Protein AF-A0A2N7Q8G4-F1 (afdb_monomer_lite)

Secondary structure (DSSP, 8-state):
-HHHHHHHHHHHHHHHHHHHHHHHHHHHHSPSSPPHHHHHHHHSSHHHHHHHHHHHHHHHHHHHHHHHHHHHHHHHTT---SS--HHHHHHHHHHTT-S--HHHHHHHHHHHHHHH--S---HHHHHHHHHHHHHHHHHHHHHHHHHHH--

Structure (mmCIF, N/CA/C/O backbone):
data_AF-A0A2N7Q8G4-F1
#
_entry.id   AF-A0A2N7Q8G4-F1
#
loop_
_atom_site.group_PDB
_atom_site.id
_atom_site.type_symbol
_atom_site.label_atom_id
_atom_site.label_alt_id
_atom_site.label_comp_id
_atom_site.label_asym_id
_atom_site.label_entity_id
_atom_site.label_seq_id
_atom_site.pdbx_PDB_ins_code
_atom_site.Cartn_x
_atom_site.Cartn_y
_atom_site.Cartn_z
_atom_site.occupancy
_atom_site.B_iso_or_equiv
_atom_site.auth_seq_id
_atom_site.auth_comp_id
_atom_site.auth_asym_id
_atom_site.auth_atom_id
_atom_site.pdbx_PDB_model_num
ATOM 1 N N . MET A 1 1 ? -4.034 7.785 22.937 1.00 84.94 1 MET A N 1
ATOM 2 C CA . MET A 1 1 ? -4.667 7.130 21.769 1.00 84.94 1 MET A CA 1
ATOM 3 C C . MET A 1 1 ? -4.884 8.082 20.598 1.00 84.94 1 MET A C 1
ATOM 5 O O . MET A 1 1 ? -4.307 7.817 19.556 1.00 84.94 1 MET A O 1
ATOM 9 N N . LYS A 1 2 ? -5.582 9.217 20.760 1.00 90.12 2 LYS A N 1
ATOM 10 C CA . LYS A 1 2 ? -5.785 10.199 19.670 1.00 90.12 2 LYS A CA 1
ATOM 11 C C . LYS A 1 2 ? -4.492 10.743 19.043 1.00 90.12 2 LYS A C 1
ATOM 13 O O . LYS A 1 2 ? -4.378 10.804 17.829 1.00 90.12 2 LYS A O 1
ATOM 18 N N . GLU A 1 3 ? -3.480 11.068 19.849 1.00 92.06 3 GLU A N 1
ATOM 19 C CA . GLU A 1 3 ? -2.192 11.534 19.301 1.00 92.06 3 GLU A CA 1
ATOM 20 C C . GLU A 1 3 ? -1.473 10.440 18.493 1.00 92.06 3 GLU A C 1
ATOM 22 O O . GLU A 1 3 ? -0.982 10.675 17.393 1.00 92.06 3 GLU A O 1
ATOM 27 N N . LYS A 1 4 ? -1.509 9.200 18.995 1.00 92.00 4 LYS A N 1
ATOM 28 C CA . LYS A 1 4 ? -0.964 8.021 18.307 1.00 92.00 4 LYS A CA 1
ATOM 29 C C . LYS A 1 4 ? -1.700 7.746 16.987 1.00 92.00 4 LYS A C 1
ATOM 31 O O . LYS A 1 4 ? -1.063 7.389 16.002 1.00 92.00 4 LYS A O 1
ATOM 36 N N . TYR A 1 5 ? -3.019 7.955 16.960 1.00 94.75 5 TYR A N 1
ATOM 37 C CA . TYR A 1 5 ? -3.830 7.884 15.742 1.00 94.75 5 TYR A CA 1
ATOM 38 C C . TYR A 1 5 ? -3.359 8.904 14.705 1.00 94.75 5 TYR A C 1
ATOM 40 O O . TYR A 1 5 ? -3.007 8.524 13.593 1.00 94.75 5 TYR A O 1
ATOM 48 N N . LYS A 1 6 ? -3.249 10.182 15.092 1.00 94.75 6 LYS A N 1
ATOM 49 C CA . LYS A 1 6 ? -2.758 11.253 14.210 1.00 94.75 6 LYS A CA 1
ATOM 50 C C . LYS A 1 6 ? -1.357 10.973 13.676 1.00 94.75 6 LYS A C 1
ATOM 52 O O . LYS A 1 6 ? -1.094 11.215 12.499 1.00 94.75 6 LYS A O 1
ATOM 57 N N . GLN A 1 7 ? -0.467 10.448 14.517 1.00 94.69 7 GLN A N 1
ATOM 58 C CA . GLN A 1 7 ? 0.885 10.076 14.110 1.00 94.69 7 GLN A CA 1
ATOM 59 C C . GLN A 1 7 ? 0.872 8.991 13.025 1.00 94.69 7 GLN A C 1
ATOM 61 O O . GLN A 1 7 ? 1.508 9.171 11.987 1.00 94.69 7 GLN A O 1
ATOM 66 N N . PHE A 1 8 ? 0.132 7.898 13.229 1.00 94.75 8 PHE A N 1
ATOM 67 C CA . PHE A 1 8 ? 0.052 6.829 12.231 1.00 94.75 8 PHE A CA 1
ATOM 68 C C . PHE A 1 8 ? -0.714 7.236 10.981 1.00 94.75 8 PHE A C 1
ATOM 70 O O . PHE A 1 8 ? -0.309 6.860 9.886 1.00 94.75 8 PHE A O 1
ATOM 77 N N . LEU A 1 9 ? -1.762 8.049 11.114 1.00 96.62 9 LEU A N 1
ATOM 78 C CA . LEU A 1 9 ? -2.451 8.621 9.966 1.00 96.62 9 LEU A CA 1
ATOM 79 C C . LEU A 1 9 ? -1.467 9.441 9.128 1.00 96.62 9 LEU A C 1
ATOM 81 O O . LEU A 1 9 ? -1.346 9.215 7.930 1.00 96.62 9 LEU A O 1
ATOM 85 N N . LYS A 1 10 ? -0.680 10.325 9.750 1.00 96.62 10 LYS A N 1
ATOM 86 C CA . LYS A 1 10 ? 0.351 11.104 9.051 1.00 96.62 10 LYS A CA 1
ATOM 87 C C . LYS A 1 10 ? 1.384 10.214 8.349 1.00 96.62 10 LYS A C 1
A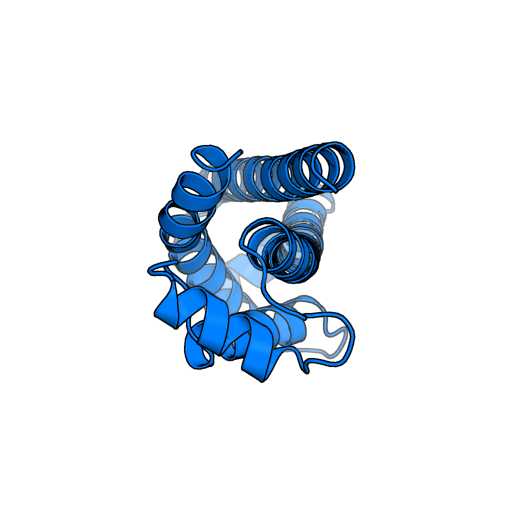TOM 89 O O . LYS A 1 10 ? 1.810 10.540 7.243 1.00 96.62 10 LYS A O 1
ATOM 94 N N . GLU A 1 11 ? 1.788 9.108 8.968 1.00 96.06 11 GLU A N 1
ATOM 95 C CA . GLU A 1 11 ? 2.703 8.128 8.370 1.00 96.06 11 GLU A CA 1
ATOM 96 C C . GLU A 1 11 ? 2.086 7.440 7.140 1.00 96.06 11 GLU A C 1
ATOM 98 O O . GLU A 1 11 ? 2.694 7.446 6.068 1.00 96.06 11 GLU A O 1
ATOM 103 N N . VAL A 1 12 ? 0.855 6.932 7.262 1.00 97.19 12 VAL A N 1
ATOM 104 C CA . VAL A 1 12 ? 0.081 6.321 6.167 1.00 97.19 12 VAL A CA 1
ATOM 105 C C . VAL A 1 12 ? -0.068 7.295 5.001 1.00 97.19 12 VAL A C 1
ATOM 107 O O . VAL A 1 12 ? 0.265 6.952 3.867 1.00 97.19 12 VAL A O 1
ATOM 110 N N . LEU A 1 13 ? -0.485 8.533 5.279 1.00 97.12 13 LEU A N 1
ATOM 111 C CA . LEU A 1 13 ? -0.659 9.568 4.259 1.00 97.12 13 LEU A CA 1
ATOM 112 C C . LEU A 1 13 ? 0.646 9.897 3.543 1.00 97.12 13 LEU A C 1
ATOM 114 O O . LEU A 1 13 ? 0.656 10.030 2.323 1.00 97.12 13 LEU A O 1
ATOM 118 N N . ARG A 1 14 ? 1.758 9.976 4.278 1.00 97.50 14 ARG A N 1
ATOM 119 C CA . ARG A 1 14 ? 3.073 10.207 3.677 1.00 97.50 14 ARG A CA 1
ATOM 120 C C . ARG A 1 14 ? 3.470 9.066 2.741 1.00 97.50 14 ARG A C 1
ATOM 122 O O . ARG A 1 14 ? 4.017 9.325 1.673 1.00 97.50 14 ARG A O 1
ATOM 129 N N . HIS A 1 15 ? 3.256 7.812 3.138 1.00 97.56 15 HIS A N 1
ATOM 130 C CA . HIS A 1 15 ? 3.584 6.668 2.285 1.00 97.56 15 HIS A CA 1
ATOM 131 C C . HIS A 1 15 ? 2.721 6.627 1.031 1.00 97.56 15 HIS A C 1
ATOM 133 O O . HIS A 1 15 ? 3.269 6.442 -0.053 1.00 97.56 15 HIS A O 1
ATOM 139 N N . TYR A 1 16 ? 1.423 6.881 1.181 1.00 97.62 16 TYR A N 1
ATOM 140 C CA . TYR A 1 16 ? 0.485 6.985 0.074 1.00 97.62 16 TYR A CA 1
ATOM 141 C C . TYR A 1 16 ? 0.874 8.098 -0.911 1.00 97.62 16 TYR A C 1
ATOM 143 O O . TYR A 1 16 ? 1.019 7.849 -2.102 1.00 97.62 16 TYR A O 1
ATOM 151 N N . GLU A 1 17 ? 1.146 9.309 -0.415 1.00 97.12 17 GLU A N 1
ATOM 152 C CA . GLU A 1 17 ? 1.512 10.452 -1.258 1.00 97.12 17 GLU A CA 1
ATOM 153 C C . GLU A 1 17 ? 2.810 10.204 -2.040 1.00 97.12 17 GLU A C 1
ATOM 155 O O . GLU A 1 17 ? 2.904 10.540 -3.222 1.00 97.12 17 GLU A O 1
ATOM 160 N N . ILE A 1 18 ? 3.827 9.621 -1.393 1.00 97.81 18 ILE A N 1
ATOM 161 C CA . ILE A 1 18 ? 5.083 9.285 -2.075 1.00 97.81 18 ILE A CA 1
ATOM 162 C C . ILE A 1 18 ? 4.835 8.200 -3.123 1.00 97.81 18 ILE A C 1
ATOM 164 O O . ILE A 1 18 ? 5.317 8.350 -4.238 1.00 97.81 18 ILE A O 1
ATOM 168 N N . LEU A 1 19 ? 4.064 7.159 -2.795 1.00 97.00 19 LEU A N 1
ATOM 169 C CA . LEU A 1 19 ? 3.722 6.084 -3.726 1.00 97.00 19 LEU A CA 1
ATOM 170 C C . LEU A 1 19 ? 3.034 6.632 -4.986 1.00 97.00 19 LEU A C 1
ATOM 172 O O . LEU A 1 19 ? 3.470 6.341 -6.098 1.00 97.00 19 LEU A O 1
ATOM 176 N N . GLU A 1 20 ? 2.033 7.501 -4.827 1.00 96.94 20 GLU A N 1
ATOM 177 C CA . GLU A 1 20 ? 1.369 8.157 -5.957 1.00 96.94 20 GLU A CA 1
ATOM 178 C C . GLU A 1 20 ? 2.324 9.032 -6.779 1.00 96.94 20 GLU A C 1
ATOM 180 O O . GLU A 1 20 ? 2.268 9.030 -8.008 1.00 96.94 20 GLU A O 1
ATOM 185 N N . LYS A 1 21 ? 3.205 9.804 -6.126 1.00 97.50 21 LYS A N 1
ATOM 186 C CA . LYS A 1 21 ? 4.210 10.615 -6.835 1.00 97.50 21 LYS A CA 1
ATOM 187 C C . LYS A 1 21 ? 5.160 9.732 -7.636 1.00 97.50 21 LYS A C 1
ATOM 189 O O . LYS A 1 21 ? 5.435 10.054 -8.784 1.00 97.50 21 LYS A O 1
ATOM 194 N N . THR A 1 22 ? 5.619 8.623 -7.065 1.00 97.50 22 THR A N 1
ATOM 195 C CA . THR A 1 22 ? 6.516 7.689 -7.748 1.00 97.50 22 THR A CA 1
ATOM 196 C C . THR A 1 22 ? 5.839 7.040 -8.954 1.00 97.50 22 THR A C 1
ATOM 198 O O . THR A 1 22 ? 6.458 6.974 -10.012 1.00 97.50 22 THR A O 1
ATOM 201 N N . PHE A 1 23 ? 4.562 6.653 -8.852 1.00 97.19 23 PHE A N 1
ATOM 202 C CA . PHE A 1 23 ? 3.806 6.181 -10.016 1.00 97.19 23 PHE A CA 1
ATOM 203 C C . PHE A 1 23 ? 3.661 7.257 -11.096 1.00 97.19 23 PHE A C 1
ATOM 205 O O . PHE A 1 23 ? 3.891 6.957 -12.262 1.00 97.19 23 PHE A O 1
ATOM 212 N N . ARG A 1 24 ? 3.376 8.513 -10.726 1.00 96.56 24 ARG A N 1
ATOM 213 C CA . ARG A 1 24 ? 3.316 9.629 -11.688 1.00 96.56 24 ARG A CA 1
ATOM 214 C C . ARG A 1 24 ? 4.650 9.886 -12.388 1.00 96.56 24 ARG A C 1
ATOM 216 O O . ARG A 1 24 ? 4.652 10.224 -13.565 1.00 96.56 24 ARG A O 1
ATOM 223 N N . GLU A 1 25 ? 5.780 9.754 -11.692 1.00 96.81 25 GLU A N 1
ATOM 224 C CA . GLU A 1 25 ? 7.097 9.839 -12.339 1.00 96.81 25 GLU A CA 1
ATOM 225 C C . GLU A 1 25 ? 7.324 8.663 -13.295 1.00 96.81 25 GLU A C 1
ATOM 227 O O . GLU A 1 25 ? 7.792 8.870 -14.412 1.00 96.81 25 GLU A O 1
ATOM 232 N N . LEU A 1 26 ? 6.928 7.448 -12.907 1.00 95.88 26 LEU A N 1
ATOM 233 C CA . LEU A 1 26 ? 7.045 6.266 -13.760 1.00 95.88 26 LEU A CA 1
ATOM 234 C C . LEU A 1 26 ? 6.185 6.380 -15.032 1.00 95.88 26 LEU A C 1
ATOM 236 O O . LEU A 1 26 ? 6.641 6.020 -16.113 1.00 95.88 26 LEU A O 1
ATOM 240 N N . GLU A 1 27 ? 4.985 6.957 -14.929 1.00 96.00 27 GLU A N 1
ATOM 241 C CA . GLU A 1 27 ? 4.081 7.220 -16.061 1.00 96.00 27 GLU A CA 1
ATOM 242 C C . GLU A 1 27 ? 4.645 8.204 -17.093 1.00 96.00 27 GLU A C 1
ATOM 244 O O . GLU A 1 27 ? 4.286 8.137 -18.268 1.00 96.00 27 GLU A O 1
ATOM 249 N N . LYS A 1 28 ? 5.543 9.112 -16.689 1.00 96.25 28 LYS A N 1
ATOM 250 C CA . LYS A 1 28 ? 6.243 9.997 -17.637 1.00 96.25 28 LYS A CA 1
ATOM 251 C C . LYS A 1 28 ? 7.261 9.240 -18.486 1.00 96.25 28 LYS A C 1
ATOM 253 O O . LYS A 1 28 ? 7.630 9.718 -19.555 1.00 96.25 28 LYS A O 1
ATOM 258 N N . LEU A 1 29 ? 7.743 8.103 -17.987 1.00 94.94 29 LEU A N 1
ATOM 259 C CA . LEU A 1 29 ? 8.771 7.288 -18.628 1.00 94.94 29 LEU A CA 1
ATOM 260 C C . LEU A 1 29 ? 8.157 6.150 -19.446 1.00 94.94 29 LEU A C 1
ATOM 262 O O . LEU A 1 29 ? 8.678 5.816 -20.508 1.00 94.94 29 LEU A O 1
ATOM 266 N N . LYS A 1 30 ? 7.064 5.554 -18.954 1.00 95.31 30 LYS A N 1
ATOM 267 C CA . LYS A 1 30 ? 6.420 4.366 -19.522 1.00 95.31 30 LYS A CA 1
ATOM 268 C C . LYS A 1 30 ? 4.900 4.462 -19.464 1.00 95.31 30 LYS A C 1
ATOM 270 O O . LYS A 1 30 ? 4.325 4.819 -18.438 1.00 95.31 30 LYS A O 1
ATOM 275 N N . SER A 1 31 ? 4.235 4.078 -20.551 1.00 94.88 31 SER A N 1
ATOM 276 C CA . SER A 1 31 ? 2.781 3.910 -20.566 1.00 94.88 31 SER A CA 1
ATOM 277 C C . SER A 1 31 ? 2.374 2.651 -19.805 1.00 94.88 31 SER A C 1
ATOM 279 O O . SER A 1 31 ? 3.011 1.612 -19.946 1.00 94.88 31 SER A O 1
ATOM 281 N N . PHE A 1 32 ? 1.280 2.727 -19.053 1.00 94.44 32 PHE A N 1
ATOM 282 C CA . PHE A 1 32 ? 0.665 1.558 -18.425 1.00 94.44 32 PHE A CA 1
ATOM 283 C C . PHE A 1 32 ? -0.397 0.933 -19.352 1.00 94.44 32 PHE A C 1
ATOM 285 O O . PHE A 1 32 ? -1.064 1.684 -20.069 1.00 94.44 32 PHE A O 1
ATOM 292 N N . PRO A 1 33 ? -0.628 -0.394 -19.293 1.00 96.62 33 PRO A N 1
ATOM 293 C CA . PRO A 1 33 ? 0.045 -1.363 -18.423 1.00 96.62 33 PRO A CA 1
ATOM 294 C C . PRO A 1 33 ? 1.498 -1.622 -18.846 1.00 96.62 33 PRO A C 1
ATOM 296 O O . PRO A 1 33 ? 1.804 -1.650 -20.034 1.00 96.62 33 PRO A O 1
ATOM 299 N N . LEU A 1 34 ? 2.380 -1.806 -17.862 1.00 96.31 34 LEU A N 1
ATOM 300 C CA . LEU A 1 34 ? 3.769 -2.203 -18.085 1.00 96.31 34 LEU A CA 1
ATOM 301 C C . LEU A 1 34 ? 3.823 -3.637 -18.615 1.00 96.31 34 LEU A C 1
ATOM 303 O O . LEU A 1 34 ? 3.055 -4.490 -18.165 1.00 96.31 34 LEU A O 1
ATOM 307 N N . SER A 1 35 ? 4.759 -3.886 -19.523 1.00 96.44 35 SER A N 1
ATOM 308 C CA . SER A 1 35 ? 5.120 -5.214 -20.023 1.00 96.44 35 SER A CA 1
ATOM 309 C C . SER A 1 35 ? 6.421 -5.723 -19.395 1.00 96.44 35 SER A C 1
ATOM 311 O O . SER A 1 35 ? 7.184 -4.953 -18.808 1.00 96.44 35 SER A O 1
ATOM 313 N N . GLU A 1 36 ? 6.728 -7.007 -19.586 1.00 94.81 36 GLU A N 1
ATOM 314 C CA . GLU A 1 36 ? 8.033 -7.599 -19.248 1.00 94.81 36 GLU A CA 1
ATOM 315 C C . GLU A 1 36 ? 9.203 -6.764 -19.806 1.00 94.81 36 GLU A C 1
ATOM 317 O O . GLU A 1 36 ? 10.168 -6.458 -19.102 1.00 94.81 36 GLU A O 1
ATOM 322 N N . LYS A 1 37 ? 9.091 -6.330 -21.070 1.00 95.06 37 LYS A N 1
ATOM 323 C CA . LYS A 1 37 ? 10.098 -5.494 -21.733 1.00 95.06 37 LYS A CA 1
ATOM 324 C C . LYS A 1 37 ? 10.292 -4.161 -21.009 1.00 95.06 37 LYS A C 1
ATOM 326 O O . LYS A 1 37 ? 11.426 -3.714 -20.853 1.00 95.06 37 LYS A O 1
ATOM 331 N N . ASP A 1 38 ? 9.210 -3.543 -20.541 1.00 96.06 38 ASP A N 1
ATOM 332 C CA . ASP A 1 38 ? 9.306 -2.287 -19.799 1.00 96.06 38 ASP A CA 1
ATOM 333 C C . ASP A 1 38 ? 10.048 -2.472 -18.480 1.00 96.06 38 ASP A C 1
ATOM 335 O O . ASP A 1 38 ? 10.864 -1.626 -18.131 1.00 96.06 38 ASP A O 1
ATOM 339 N N . ILE A 1 39 ? 9.824 -3.582 -17.771 1.00 94.62 39 ILE A N 1
ATOM 340 C CA . ILE A 1 39 ? 10.551 -3.875 -16.530 1.00 94.62 39 ILE A CA 1
ATOM 341 C C . ILE A 1 39 ? 12.038 -4.091 -16.796 1.00 94.62 39 ILE A C 1
ATOM 343 O O . ILE A 1 39 ? 12.855 -3.562 -16.044 1.00 94.62 39 ILE A O 1
ATOM 347 N N . LYS A 1 40 ? 12.401 -4.803 -17.871 1.00 93.31 40 LYS A N 1
ATOM 348 C CA . LYS A 1 40 ? 13.808 -4.966 -18.270 1.00 93.31 40 LYS A CA 1
ATOM 349 C C . LYS A 1 40 ? 14.482 -3.611 -18.466 1.00 93.31 40 LYS A C 1
ATOM 351 O O . LYS A 1 40 ? 15.484 -3.344 -17.815 1.00 93.31 40 LYS A O 1
ATOM 356 N N . GLU A 1 41 ? 13.874 -2.727 -19.254 1.00 94.19 41 GLU A N 1
ATOM 357 C CA . GLU A 1 41 ? 14.405 -1.380 -19.505 1.00 94.19 41 GLU A CA 1
ATOM 358 C C . GLU A 1 41 ? 14.442 -0.516 -18.228 1.00 94.19 41 GLU A C 1
ATOM 360 O O . GLU A 1 41 ? 15.404 0.208 -17.979 1.00 94.19 41 GLU A O 1
ATOM 365 N N . LEU A 1 42 ? 13.431 -0.616 -17.358 1.00 93.94 42 LEU A N 1
ATOM 366 C CA . LEU A 1 42 ? 13.403 0.101 -16.078 1.00 93.94 42 LEU A CA 1
ATOM 367 C C . LEU A 1 42 ? 14.479 -0.389 -15.094 1.00 93.94 42 LEU A C 1
ATOM 369 O O . LEU A 1 42 ? 14.876 0.372 -14.212 1.00 93.94 42 LEU A O 1
ATOM 373 N N . LYS A 1 43 ? 14.988 -1.615 -15.229 1.00 92.00 43 LYS A N 1
ATOM 374 C CA . LYS A 1 43 ? 16.104 -2.116 -14.412 1.00 92.00 43 LYS A CA 1
ATOM 375 C C . LYS A 1 43 ? 17.479 -1.629 -14.902 1.00 92.00 43 LYS A C 1
ATOM 377 O O . LYS A 1 43 ? 18.443 -1.724 -14.148 1.00 92.00 43 LYS A O 1
ATOM 382 N N . GLU A 1 44 ? 17.594 -1.077 -16.114 1.00 92.81 44 GLU A N 1
ATOM 383 C CA . GLU A 1 44 ? 18.890 -0.700 -16.713 1.00 92.81 44 GLU A CA 1
ATOM 384 C C . GLU A 1 44 ? 19.512 0.569 -16.115 1.00 92.81 44 GLU A C 1
ATOM 386 O O . GLU A 1 44 ? 20.731 0.745 -16.165 1.00 92.81 44 GLU A O 1
ATOM 391 N N . THR A 1 45 ? 18.705 1.466 -15.537 1.00 92.69 45 THR A N 1
ATOM 392 C CA . THR A 1 45 ? 19.209 2.710 -14.938 1.00 92.69 45 THR A CA 1
ATOM 393 C C . THR A 1 45 ? 18.972 2.747 -13.435 1.00 92.69 45 THR A C 1
ATOM 395 O O . THR A 1 45 ? 17.903 2.380 -12.949 1.00 92.69 45 THR A O 1
ATOM 398 N N . LEU A 1 46 ? 19.944 3.277 -12.683 1.00 91.88 46 LEU A N 1
ATOM 399 C CA . LEU A 1 46 ? 19.802 3.469 -11.233 1.00 91.88 46 LEU A CA 1
ATOM 400 C C . LEU A 1 46 ? 18.597 4.347 -10.875 1.00 91.88 46 LEU A C 1
ATOM 402 O O . LEU A 1 46 ? 17.968 4.142 -9.840 1.00 91.88 46 LEU A O 1
ATOM 406 N N . HIS A 1 47 ? 18.263 5.318 -11.729 1.00 93.44 47 HIS A N 1
ATOM 407 C CA . HIS A 1 47 ? 17.113 6.183 -11.505 1.00 93.44 47 HIS A CA 1
ATOM 408 C C . HIS A 1 47 ? 15.804 5.387 -11.541 1.00 93.44 47 HIS A C 1
ATOM 410 O O . HIS A 1 47 ? 15.048 5.418 -10.573 1.00 93.44 47 HIS A O 1
ATOM 416 N N . THR A 1 48 ? 15.548 4.646 -12.617 1.00 93.50 48 THR A N 1
ATOM 417 C CA . THR A 1 48 ? 14.309 3.875 -12.784 1.00 93.50 48 THR A CA 1
ATOM 418 C C . THR A 1 48 ? 14.222 2.700 -11.820 1.00 93.50 48 THR A C 1
ATOM 420 O O . THR A 1 48 ? 13.155 2.474 -11.253 1.00 93.50 48 THR A O 1
ATOM 423 N N . LEU A 1 49 ? 15.347 2.039 -11.532 1.00 93.25 49 LEU A N 1
ATOM 424 C CA . LEU A 1 49 ? 15.421 1.005 -10.504 1.00 93.25 49 LEU A CA 1
ATOM 425 C C . LEU A 1 49 ? 15.000 1.558 -9.134 1.00 93.25 49 LEU A C 1
ATOM 427 O O . LEU A 1 49 ? 14.145 0.981 -8.467 1.00 93.25 49 LEU A O 1
ATOM 431 N N . SER A 1 50 ? 15.487 2.750 -8.766 1.00 94.94 50 SER A N 1
ATOM 432 C CA . SER A 1 50 ? 15.103 3.390 -7.502 1.00 94.94 50 SER A CA 1
ATOM 433 C C . SER A 1 50 ? 13.610 3.738 -7.410 1.00 94.94 50 SER A C 1
ATOM 435 O O . SER A 1 50 ? 13.058 3.788 -6.306 1.00 94.94 50 SER A O 1
ATOM 437 N N . LEU A 1 51 ? 12.929 3.966 -8.543 1.00 96.25 51 LEU A N 1
ATOM 438 C CA . LEU A 1 51 ? 11.476 4.162 -8.570 1.00 96.25 51 LEU A CA 1
ATOM 439 C C . LEU A 1 51 ? 10.749 2.854 -8.232 1.00 96.25 51 LEU A C 1
ATOM 441 O O . LEU A 1 51 ? 9.819 2.880 -7.425 1.00 96.25 51 LEU A O 1
ATOM 445 N N . LEU A 1 52 ? 11.195 1.723 -8.791 1.00 95.12 52 LEU A N 1
ATOM 446 C CA . LEU A 1 52 ? 10.640 0.397 -8.492 1.00 95.12 52 LEU A CA 1
ATOM 447 C C . LEU A 1 52 ? 10.824 0.039 -7.011 1.00 95.12 52 LEU A C 1
ATOM 449 O O . LEU A 1 52 ? 9.849 -0.291 -6.332 1.00 95.12 52 LEU A O 1
ATOM 453 N N . ASP A 1 53 ? 12.035 0.225 -6.482 1.00 94.69 53 ASP A N 1
ATOM 454 C CA . ASP A 1 53 ? 12.342 -0.009 -5.065 1.00 94.69 53 ASP A CA 1
ATOM 455 C C . ASP A 1 53 ? 11.500 0.888 -4.152 1.00 94.69 53 ASP A C 1
ATOM 457 O O . ASP A 1 53 ? 10.980 0.460 -3.116 1.00 94.69 53 ASP A O 1
ATOM 461 N N . THR A 1 54 ? 11.314 2.151 -4.551 1.00 96.75 54 THR A N 1
ATOM 462 C CA . THR A 1 54 ? 10.466 3.087 -3.811 1.00 96.75 54 THR A CA 1
ATOM 463 C C . THR A 1 54 ? 9.015 2.614 -3.794 1.00 96.75 54 THR A C 1
ATOM 465 O O . THR A 1 54 ? 8.391 2.671 -2.735 1.00 96.75 54 THR A O 1
ATOM 468 N N . ILE A 1 55 ? 8.471 2.120 -4.911 1.00 96.69 55 ILE A N 1
ATOM 469 C CA . ILE A 1 55 ? 7.108 1.570 -4.962 1.00 96.69 55 ILE A CA 1
ATOM 470 C C . ILE A 1 55 ? 6.982 0.379 -4.007 1.00 96.69 55 ILE A C 1
ATOM 472 O O . ILE A 1 55 ? 6.116 0.401 -3.129 1.00 96.69 55 ILE A O 1
ATOM 476 N N . ALA A 1 56 ? 7.877 -0.608 -4.110 1.00 95.06 56 ALA A N 1
ATOM 477 C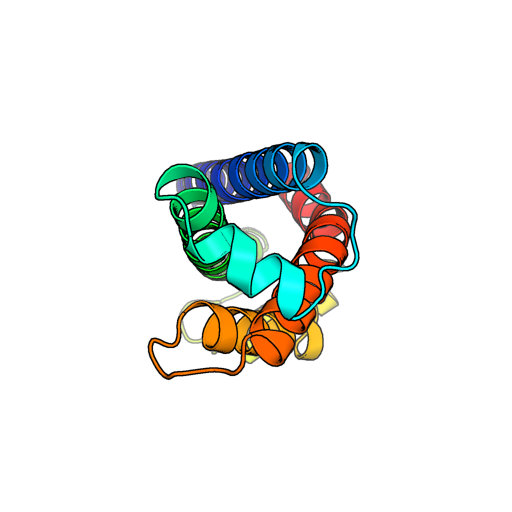 CA . ALA A 1 56 ? 7.869 -1.802 -3.264 1.00 95.06 56 ALA A CA 1
ATOM 478 C C . ALA A 1 56 ? 7.937 -1.449 -1.768 1.00 95.06 56 ALA A C 1
ATOM 480 O O . ALA A 1 56 ? 7.123 -1.905 -0.952 1.00 95.06 56 ALA A O 1
ATOM 481 N N . TYR A 1 57 ? 8.861 -0.558 -1.404 1.00 96.38 57 TYR A N 1
ATOM 482 C CA . TYR A 1 57 ? 9.039 -0.109 -0.029 1.00 96.38 57 TYR A CA 1
ATOM 483 C C . TYR A 1 57 ? 7.826 0.668 0.493 1.00 96.38 57 TYR A C 1
ATOM 485 O O . TYR A 1 57 ? 7.334 0.409 1.596 1.00 96.38 57 TYR A O 1
ATOM 493 N N . ARG A 1 58 ? 7.321 1.637 -0.281 1.00 97.06 58 ARG A N 1
ATOM 494 C CA . ARG A 1 58 ? 6.203 2.489 0.148 1.00 97.06 58 ARG A CA 1
ATOM 495 C C . ARG A 1 58 ? 4.903 1.713 0.235 1.00 97.06 58 ARG A C 1
ATOM 497 O O . ARG A 1 58 ? 4.176 1.927 1.199 1.00 97.06 58 ARG A O 1
ATOM 504 N N . PHE A 1 59 ? 4.647 0.788 -0.684 1.00 97.00 59 PHE A N 1
ATOM 505 C CA . PHE A 1 59 ? 3.478 -0.083 -0.621 1.00 97.00 59 PHE A CA 1
ATOM 506 C C . PHE A 1 59 ? 3.519 -0.995 0.615 1.00 97.00 59 PHE A C 1
ATOM 508 O O . PHE A 1 59 ? 2.546 -1.067 1.369 1.00 97.00 59 PHE A O 1
ATOM 515 N N . SER A 1 60 ? 4.683 -1.584 0.913 1.00 95.94 60 SER A N 1
ATOM 516 C CA . SER A 1 60 ? 4.896 -2.371 2.137 1.00 95.94 60 SER A CA 1
ATOM 517 C C . SER A 1 60 ? 4.595 -1.568 3.403 1.00 95.94 60 SER A C 1
ATOM 519 O O . SER A 1 60 ? 3.885 -2.037 4.298 1.00 95.94 60 SER A O 1
ATOM 521 N N . LYS A 1 61 ? 5.114 -0.335 3.475 1.00 97.12 61 LYS A N 1
ATOM 522 C CA . LYS A 1 61 ? 4.902 0.557 4.619 1.00 97.12 61 LYS A CA 1
ATOM 523 C C . LYS A 1 61 ? 3.477 1.078 4.719 1.00 97.12 61 LYS A C 1
ATOM 525 O O . LYS A 1 61 ? 2.971 1.225 5.828 1.00 97.12 61 LYS A O 1
ATOM 530 N N . LEU A 1 62 ? 2.814 1.300 3.589 1.00 96.31 62 LEU A N 1
ATOM 531 C CA . LEU A 1 62 ? 1.410 1.684 3.551 1.00 96.31 62 LEU A CA 1
ATOM 532 C C . LEU A 1 62 ? 0.533 0.593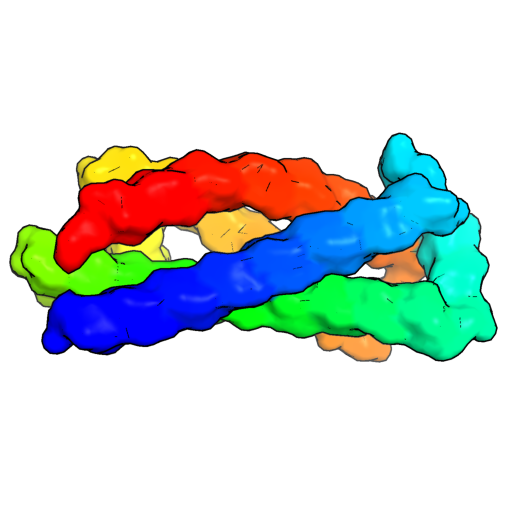 4.175 1.00 96.31 62 LEU A C 1
ATOM 534 O O . LEU A 1 62 ? -0.243 0.885 5.081 1.00 96.31 62 LEU A O 1
ATOM 538 N N . GLN A 1 63 ? 0.711 -0.665 3.762 1.00 95.56 63 GLN A N 1
ATOM 539 C CA . GLN A 1 63 ? -0.028 -1.795 4.326 1.00 95.56 63 GLN A CA 1
ATOM 540 C C . GLN A 1 63 ? 0.232 -1.956 5.837 1.00 95.56 63 GLN A C 1
ATOM 542 O O . GLN A 1 63 ? -0.708 -2.091 6.620 1.00 95.56 63 GLN A O 1
ATOM 547 N N . GLU A 1 64 ? 1.499 -1.910 6.267 1.00 96.50 64 GLU A N 1
ATOM 548 C CA . GLU A 1 64 ? 1.877 -1.977 7.688 1.00 96.50 64 GLU A CA 1
ATOM 549 C C . GLU A 1 64 ? 1.211 -0.853 8.504 1.00 96.50 64 GLU A C 1
ATOM 551 O O . GLU A 1 64 ? 0.642 -1.098 9.573 1.00 96.50 64 GLU A O 1
ATOM 556 N N . GLY A 1 65 ? 1.255 0.374 7.979 1.00 96.62 65 GLY A N 1
ATOM 557 C CA . GLY A 1 65 ? 0.661 1.557 8.590 1.00 96.62 65 GLY A CA 1
ATOM 558 C C . GLY A 1 65 ? -0.859 1.463 8.707 1.00 96.62 65 GLY A C 1
ATOM 559 O O . GLY A 1 65 ? -1.391 1.730 9.783 1.00 96.62 65 GLY A O 1
ATOM 560 N N . ILE A 1 66 ? -1.553 1.014 7.653 1.00 96.50 66 ILE A N 1
ATOM 561 C CA . ILE A 1 66 ? -3.011 0.804 7.669 1.00 96.50 66 ILE A CA 1
ATOM 562 C C . ILE A 1 66 ? -3.390 -0.175 8.784 1.00 96.50 66 ILE A C 1
ATOM 564 O O . ILE A 1 66 ? -4.270 0.127 9.584 1.00 96.50 66 ILE A O 1
ATOM 568 N N . GLY A 1 67 ? -2.682 -1.300 8.923 1.00 96.56 67 GLY A N 1
ATOM 569 C CA . GLY A 1 67 ? -2.969 -2.272 9.985 1.00 96.56 67 GLY A CA 1
ATOM 570 C C . GLY A 1 67 ? -2.846 -1.687 11.398 1.00 96.56 67 GLY A C 1
ATOM 571 O O . GLY A 1 67 ? -3.693 -1.940 12.256 1.00 96.56 67 GLY A O 1
ATOM 572 N N . LYS A 1 68 ? -1.814 -0.870 11.650 1.00 96.06 68 LYS A N 1
ATOM 573 C CA . LYS A 1 68 ? -1.641 -0.166 12.938 1.00 96.06 68 LYS A CA 1
ATOM 574 C C . LYS A 1 68 ? -2.731 0.881 13.163 1.00 96.06 68 LYS A C 1
ATOM 576 O O . LYS A 1 68 ? -3.235 1.016 14.279 1.00 96.06 68 LYS A O 1
ATOM 581 N N . LEU A 1 69 ? -3.087 1.610 12.109 1.00 96.25 69 LEU A N 1
ATOM 582 C CA . LEU A 1 69 ? -4.086 2.668 12.148 1.00 96.25 69 LEU A CA 1
ATOM 583 C C . LEU A 1 69 ? -5.481 2.108 12.443 1.00 96.25 69 LEU A C 1
ATOM 585 O O . LEU A 1 69 ? -6.154 2.629 13.328 1.00 96.25 69 LEU A O 1
ATOM 589 N N . LEU A 1 70 ? -5.865 1.002 11.798 1.00 96.94 70 LEU A N 1
ATOM 590 C CA . LEU A 1 70 ? -7.140 0.317 12.031 1.00 96.94 70 LEU A CA 1
ATOM 591 C C . LEU A 1 70 ? -7.286 -0.173 13.473 1.00 96.94 70 LEU A C 1
ATOM 593 O O . LEU A 1 70 ? -8.341 0.008 14.075 1.00 96.94 70 LEU A O 1
ATOM 597 N N . ARG A 1 71 ? -6.223 -0.725 14.073 1.00 96.50 71 ARG A N 1
ATOM 598 C CA . ARG A 1 71 ? -6.254 -1.121 15.493 1.00 96.50 71 ARG A CA 1
ATOM 599 C C . ARG A 1 71 ? -6.579 0.060 16.401 1.00 96.50 71 ARG A C 1
ATOM 601 O O . ARG A 1 71 ? -7.439 -0.036 17.273 1.00 96.50 71 ARG A O 1
ATOM 608 N N . ILE A 1 72 ? -5.914 1.194 16.189 1.00 95.44 72 ILE A N 1
ATOM 609 C CA . ILE A 1 72 ? -6.133 2.378 17.027 1.00 95.44 72 ILE A CA 1
ATOM 610 C C . ILE A 1 72 ? -7.487 3.016 16.747 1.00 95.44 72 ILE A C 1
ATOM 612 O O . ILE A 1 72 ? -8.135 3.435 17.701 1.00 95.44 72 ILE A O 1
ATOM 616 N N . TYR A 1 73 ? -7.923 3.045 15.487 1.00 95.38 73 TYR A N 1
ATOM 617 C CA . TYR A 1 73 ? -9.265 3.471 15.102 1.00 95.38 73 TYR A CA 1
ATOM 618 C C . TYR A 1 73 ? -10.327 2.697 15.888 1.00 95.38 73 TYR A C 1
ATOM 620 O O . TYR A 1 73 ? -11.111 3.290 16.623 1.00 95.38 73 TYR A O 1
ATOM 628 N N . LEU A 1 74 ? -10.298 1.365 15.809 1.00 95.81 74 LEU A N 1
ATOM 629 C CA . LEU A 1 74 ? -11.262 0.505 16.491 1.00 95.81 74 LEU A CA 1
ATOM 630 C C . LEU A 1 74 ? -11.181 0.664 18.017 1.00 95.81 74 LEU A C 1
ATOM 632 O O . LEU A 1 74 ? -12.213 0.790 18.672 1.00 95.81 74 LEU A O 1
ATOM 636 N N . THR A 1 75 ? -9.974 0.789 18.576 1.00 95.12 75 THR A N 1
ATOM 637 C CA . THR A 1 75 ? -9.808 1.056 20.017 1.00 95.12 75 THR A CA 1
ATOM 638 C C . THR A 1 75 ? -10.431 2.390 20.435 1.00 95.12 75 THR A C 1
ATOM 640 O O . THR A 1 75 ? -11.074 2.482 21.476 1.00 95.12 75 THR A O 1
ATOM 643 N N . LEU A 1 76 ? -10.289 3.443 19.622 1.00 94.00 76 LEU A N 1
ATOM 644 C CA . LEU A 1 76 ? -10.935 4.738 19.869 1.00 94.00 76 LEU A CA 1
ATOM 645 C C . LEU A 1 76 ? -12.466 4.665 19.759 1.00 94.00 76 LEU A C 1
ATOM 647 O O . LEU A 1 76 ? -13.153 5.464 20.393 1.00 94.00 76 LEU A O 1
ATOM 651 N N . LYS A 1 77 ? -12.995 3.703 18.995 1.00 92.19 77 LYS A N 1
ATOM 652 C CA . LYS A 1 77 ? -14.431 3.397 18.890 1.00 92.19 77 LYS A CA 1
ATOM 653 C C . LYS A 1 77 ? -14.935 2.449 19.989 1.00 92.19 77 LYS A C 1
ATOM 655 O O . LYS A 1 77 ? -16.112 2.091 19.969 1.00 92.19 77 LYS A O 1
ATOM 660 N N . GLY A 1 78 ? -14.083 2.093 20.954 1.00 93.00 78 GLY A N 1
ATOM 661 C CA . GLY A 1 78 ? -14.435 1.276 22.116 1.00 93.00 78 GLY A CA 1
ATOM 662 C C . GLY A 1 78 ? -14.274 -0.233 21.919 1.00 93.00 78 GLY A C 1
ATOM 663 O O . GLY A 1 78 ? -14.761 -0.984 22.753 1.00 93.00 78 GLY A O 1
ATOM 664 N N . GLU A 1 79 ? -13.617 -0.678 20.845 1.00 93.56 79 GLU A N 1
ATOM 665 C CA . GLU A 1 79 ? -13.315 -2.099 20.624 1.00 93.56 79 GLU A CA 1
ATOM 666 C C . GLU A 1 79 ? -12.050 -2.521 21.388 1.00 93.56 79 GLU A C 1
ATOM 668 O O . GLU A 1 79 ? -11.042 -1.808 21.394 1.00 93.56 79 GLU A O 1
ATOM 673 N N . GLU A 1 80 ? -12.051 -3.719 21.969 1.00 93.31 80 GLU A N 1
ATOM 674 C CA . GLU A 1 80 ? -10.855 -4.324 22.565 1.00 93.31 80 GLU A CA 1
ATOM 675 C C . GLU A 1 80 ? -10.010 -4.989 21.469 1.00 93.31 80 GLU A C 1
ATOM 677 O O . GLU A 1 80 ? -10.370 -6.034 20.933 1.00 93.31 80 GLU A O 1
ATOM 682 N N . THR A 1 81 ? -8.888 -4.367 21.088 1.00 94.50 81 THR A N 1
ATOM 683 C CA . THR A 1 81 ? -8.105 -4.795 19.909 1.00 94.50 81 THR A CA 1
ATOM 684 C C . THR A 1 81 ? -6.736 -5.399 20.212 1.00 94.50 81 THR A C 1
ATOM 686 O O . THR A 1 81 ? -6.055 -5.836 19.279 1.00 94.50 81 THR A O 1
ATOM 689 N N . GLU A 1 82 ? -6.305 -5.407 21.477 1.00 90.00 82 GLU A N 1
ATOM 690 C CA . GLU A 1 82 ? -4.933 -5.770 21.866 1.00 90.00 82 GLU A CA 1
ATOM 691 C C . GLU A 1 82 ? -4.589 -7.223 21.519 1.00 90.00 82 GLU A C 1
ATOM 693 O O . GLU A 1 82 ? -3.529 -7.477 20.948 1.00 90.00 82 GLU A O 1
ATOM 698 N N . GLU A 1 83 ? -5.512 -8.154 21.768 1.00 93.81 83 GLU A N 1
ATOM 699 C CA . GLU A 1 83 ? -5.309 -9.590 21.529 1.00 93.81 83 GLU A CA 1
ATOM 700 C C . GLU A 1 83 ? -5.828 -10.069 20.165 1.00 93.81 83 GLU A C 1
ATOM 702 O O . GLU A 1 83 ? -5.607 -11.213 19.770 1.00 93.81 83 GLU A O 1
ATOM 707 N N . LEU A 1 84 ? -6.503 -9.198 19.409 1.00 95.56 84 LEU A N 1
ATOM 708 C CA . LEU A 1 84 ? -7.121 -9.586 18.145 1.00 95.56 84 LEU A CA 1
ATOM 709 C C . LEU A 1 84 ? -6.075 -9.856 17.062 1.00 95.56 84 LEU A C 1
ATOM 711 O O . LEU A 1 84 ? -5.160 -9.053 16.824 1.00 95.56 84 LEU A O 1
ATOM 715 N N . PHE A 1 85 ? -6.257 -10.942 16.314 1.00 97.12 85 PHE A N 1
ATOM 716 C CA . PHE A 1 85 ? -5.476 -11.185 15.108 1.00 97.12 85 PHE A CA 1
ATOM 717 C C . PHE A 1 85 ? -5.845 -10.175 14.020 1.00 97.12 85 PHE A C 1
ATOM 719 O O . PHE A 1 85 ? -6.909 -9.562 14.031 1.00 97.12 85 PHE A O 1
ATOM 726 N N . MET A 1 86 ? -4.959 -9.993 13.035 1.00 97.56 86 MET A N 1
ATOM 727 C CA . MET A 1 86 ? -5.209 -9.019 11.967 1.00 97.56 86 MET A CA 1
ATOM 728 C C . MET A 1 86 ? -6.509 -9.315 11.207 1.00 97.56 86 MET A C 1
ATOM 730 O O . MET A 1 86 ? -7.218 -8.385 10.855 1.00 97.56 86 MET A O 1
ATOM 734 N N . LYS A 1 87 ? -6.860 -10.590 11.006 1.00 97.75 87 LYS A N 1
ATOM 735 C CA . LYS A 1 87 ? -8.127 -10.965 10.365 1.00 97.75 87 LYS A CA 1
ATOM 736 C C . LYS A 1 87 ? -9.338 -10.392 11.104 1.00 97.75 87 LYS A C 1
ATOM 738 O O . LYS A 1 87 ? -10.225 -9.837 10.467 1.00 97.75 87 LYS A O 1
ATOM 743 N N . ASP A 1 88 ? -9.339 -10.460 12.431 1.00 98.00 88 ASP A N 1
ATOM 744 C CA . ASP A 1 88 ? -10.439 -9.948 13.251 1.00 98.00 88 ASP A CA 1
ATOM 745 C C . ASP A 1 88 ? -10.500 -8.417 13.222 1.00 98.00 88 ASP A C 1
ATOM 747 O O . ASP A 1 88 ? -11.583 -7.850 13.112 1.00 98.00 88 ASP A O 1
ATOM 751 N N . ILE A 1 89 ? -9.342 -7.745 13.214 1.00 98.31 89 ILE A N 1
ATOM 752 C CA . ILE A 1 89 ? -9.253 -6.288 13.019 1.00 98.31 89 ILE A CA 1
ATOM 753 C C . ILE A 1 89 ? -9.866 -5.865 11.686 1.00 98.31 89 ILE A C 1
ATOM 755 O O . ILE A 1 89 ? -10.649 -4.919 11.649 1.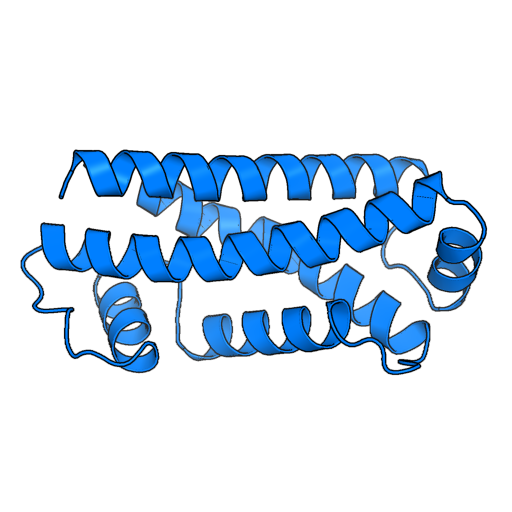00 98.31 89 ILE A O 1
ATOM 759 N N . ILE A 1 90 ? -9.528 -6.557 10.597 1.00 98.25 90 ILE A N 1
ATOM 760 C CA . ILE A 1 90 ? -10.062 -6.241 9.271 1.00 98.25 90 ILE A CA 1
ATOM 761 C C . ILE A 1 90 ? -11.574 -6.487 9.218 1.00 98.25 90 ILE A C 1
ATOM 763 O O . ILE A 1 90 ? -12.308 -5.617 8.764 1.00 98.25 90 ILE A O 1
ATOM 767 N N . ASN A 1 91 ? -12.053 -7.607 9.762 1.00 97.94 91 ASN A N 1
ATOM 768 C CA . ASN A 1 91 ? -13.486 -7.910 9.809 1.00 97.94 91 ASN A CA 1
ATOM 769 C C . ASN A 1 91 ? -14.275 -6.888 10.647 1.00 97.94 91 ASN A C 1
ATOM 771 O O . ASN A 1 91 ? -15.411 -6.551 10.318 1.00 97.94 91 ASN A O 1
ATOM 775 N N . LEU A 1 92 ? -13.703 -6.395 11.751 1.00 97.38 92 LEU A N 1
ATOM 776 C CA . LEU A 1 92 ? -14.315 -5.325 12.541 1.00 97.38 92 LEU A CA 1
ATOM 777 C C . LEU A 1 92 ? -14.327 -4.003 11.770 1.00 97.38 92 LEU A C 1
ATOM 779 O O . LEU A 1 92 ? -15.353 -3.332 11.751 1.00 97.38 92 LEU A O 1
ATOM 783 N N . ALA A 1 93 ? -13.224 -3.644 11.109 1.00 97.19 93 ALA A N 1
ATOM 784 C CA . ALA A 1 93 ? -13.148 -2.451 10.268 1.00 97.19 93 ALA A CA 1
ATOM 785 C C . ALA A 1 93 ? -14.217 -2.468 9.161 1.00 97.19 93 ALA A C 1
ATOM 787 O O . ALA A 1 93 ? -14.957 -1.494 9.016 1.00 97.19 93 ALA A O 1
ATOM 788 N N . GLU A 1 94 ? -14.359 -3.596 8.462 1.00 97.25 94 GLU A N 1
ATOM 789 C CA . GLU A 1 94 ? -15.393 -3.820 7.446 1.00 97.25 94 GLU A CA 1
ATOM 790 C C . GLU A 1 94 ? -16.803 -3.617 8.022 1.00 97.25 94 GLU A C 1
ATOM 792 O O . GLU A 1 94 ? -17.599 -2.840 7.494 1.00 97.25 94 GLU A O 1
ATOM 797 N N . LYS A 1 95 ? -17.104 -4.238 9.173 1.00 96.19 95 LYS A N 1
ATOM 798 C CA . LYS A 1 95 ? -18.398 -4.085 9.869 1.00 96.19 95 LYS A CA 1
ATOM 799 C C . LYS A 1 95 ? -18.687 -2.650 10.310 1.00 96.19 95 LYS A C 1
ATOM 801 O O . LYS A 1 95 ? -19.851 -2.285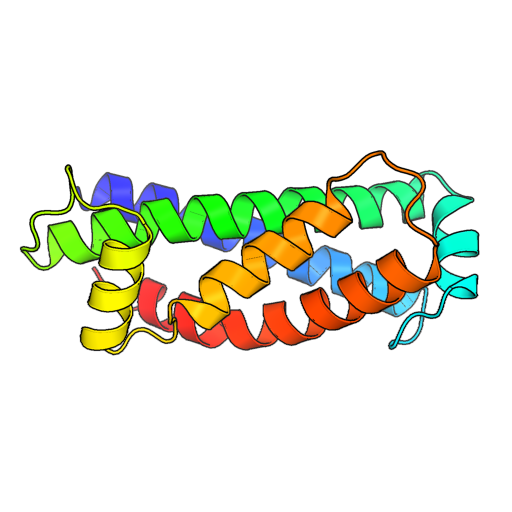 10.464 1.00 96.19 95 LYS A O 1
ATOM 806 N N . ARG A 1 96 ? -17.651 -1.837 10.534 1.00 93.69 96 ARG A N 1
ATOM 807 C CA . ARG A 1 96 ? -17.765 -0.405 10.853 1.00 93.69 96 ARG A CA 1
ATOM 808 C C . ARG A 1 96 ? -17.915 0.474 9.605 1.00 93.69 96 ARG A C 1
ATOM 810 O O . ARG A 1 96 ? -17.987 1.690 9.739 1.00 93.69 96 ARG A O 1
ATOM 817 N N . GLY A 1 97 ? -18.013 -0.127 8.418 1.00 93.88 97 GLY A N 1
ATOM 818 C CA . GLY A 1 97 ? -18.228 0.567 7.150 1.00 93.88 97 GLY A CA 1
ATOM 819 C C . GLY A 1 97 ? -16.948 1.092 6.502 1.00 93.88 97 GLY A C 1
ATOM 820 O O . GLY A 1 97 ? -17.031 1.861 5.543 1.00 93.88 97 GLY A O 1
ATOM 821 N N . LEU A 1 98 ? -15.769 0.702 7.003 1.00 96.00 98 LEU A N 1
ATOM 822 C CA . LEU A 1 98 ? -14.513 1.026 6.334 1.00 96.00 98 LEU A CA 1
ATOM 823 C C . LEU A 1 98 ? -14.374 0.197 5.056 1.00 96.00 98 LEU A C 1
ATOM 825 O O . LEU A 1 98 ? -14.724 -0.980 5.024 1.00 96.00 98 LEU A O 1
ATOM 829 N N . PHE A 1 99 ? -13.835 0.818 4.010 1.00 95.50 99 PHE A N 1
ATOM 830 C CA . PHE A 1 99 ? -13.634 0.212 2.699 1.00 95.50 99 PHE A CA 1
ATOM 831 C C . PHE A 1 99 ? -12.417 -0.722 2.708 1.00 95.50 99 PHE A C 1
ATOM 833 O O . PHE A 1 99 ? -11.373 -0.446 2.118 1.00 95.50 99 PHE A O 1
ATOM 840 N N . ILE A 1 100 ? -12.529 -1.809 3.466 1.00 95.88 100 ILE A N 1
ATOM 841 C CA . ILE A 1 100 ? -11.536 -2.870 3.555 1.00 95.88 100 ILE A CA 1
ATOM 842 C C . ILE A 1 100 ? -12.208 -4.165 4.001 1.00 95.88 100 ILE A C 1
ATOM 844 O O . ILE A 1 100 ? -13.090 -4.141 4.850 1.00 95.88 100 ILE A O 1
ATOM 848 N N . ASN A 1 101 ? -11.754 -5.289 3.458 1.00 96.94 101 ASN A N 1
ATOM 849 C CA . ASN A 1 101 ? -12.157 -6.630 3.870 1.00 96.94 101 ASN A CA 1
ATOM 850 C C . ASN A 1 101 ? -10.945 -7.569 3.882 1.00 96.94 101 ASN A C 1
ATOM 852 O O . ASN A 1 101 ? -9.820 -7.173 3.544 1.00 96.94 101 ASN A O 1
ATOM 856 N N . TRP A 1 102 ? -11.148 -8.805 4.337 1.00 97.19 102 TRP A N 1
ATOM 857 C CA . TRP A 1 102 ? -10.044 -9.744 4.518 1.00 97.19 102 TRP A CA 1
ATOM 858 C C . TRP A 1 102 ? -9.358 -10.100 3.196 1.00 97.19 102 TRP A C 1
ATOM 860 O O . TRP A 1 102 ? -8.132 -10.181 3.148 1.00 97.19 102 TRP A O 1
ATOM 870 N N . GLU A 1 103 ? -10.127 -10.257 2.125 1.00 96.88 103 GLU A N 1
ATOM 871 C CA . GLU A 1 103 ? -9.645 -10.573 0.782 1.00 96.88 103 GLU A CA 1
ATOM 872 C C . GLU A 1 103 ? -8.729 -9.460 0.268 1.00 96.88 103 GLU A C 1
ATOM 874 O O . GLU A 1 103 ? -7.596 -9.718 -0.131 1.00 96.88 103 GLU A O 1
ATOM 879 N N . THR A 1 104 ? -9.176 -8.211 0.393 1.00 95.44 104 THR A N 1
ATOM 880 C CA . THR A 1 104 ? -8.404 -7.002 0.084 1.00 95.44 104 THR A CA 1
ATOM 881 C C . THR A 1 104 ? -7.086 -6.977 0.863 1.00 95.44 104 THR A C 1
ATOM 883 O O . THR A 1 104 ? -6.020 -6.729 0.301 1.00 95.44 104 THR A O 1
ATOM 886 N N . TRP A 1 105 ? -7.123 -7.286 2.163 1.00 97.12 105 TRP A N 1
ATOM 887 C CA . TRP A 1 105 ? -5.919 -7.315 2.996 1.00 97.12 105 TRP A CA 1
ATOM 888 C C . TRP A 1 105 ? -4.936 -8.428 2.601 1.00 97.12 105 TRP A C 1
ATOM 890 O O . TRP A 1 105 ? -3.717 -8.234 2.628 1.00 97.12 105 TRP A O 1
ATOM 900 N N . VAL A 1 106 ? -5.444 -9.611 2.250 1.00 96.62 106 VAL A N 1
ATOM 901 C CA . VAL A 1 106 ? -4.622 -10.721 1.749 1.00 96.62 106 VAL A CA 1
ATOM 902 C C . VAL A 1 106 ? -3.990 -10.345 0.414 1.00 96.62 106 VAL A C 1
ATOM 904 O O . VAL A 1 106 ? -2.778 -10.491 0.279 1.00 96.62 106 VAL A O 1
ATOM 907 N N . PHE A 1 107 ? -4.767 -9.769 -0.500 1.00 96.19 107 PHE A N 1
ATOM 908 C CA . PHE A 1 107 ? -4.297 -9.330 -1.808 1.00 96.19 107 PHE A CA 1
ATOM 909 C C . PHE A 1 107 ? -3.156 -8.308 -1.700 1.00 96.19 107 PHE A C 1
ATOM 911 O O . PHE A 1 107 ? -2.126 -8.450 -2.356 1.00 96.19 107 PHE A O 1
ATOM 918 N N . MET A 1 108 ? -3.255 -7.340 -0.779 1.00 95.31 108 MET A N 1
ATOM 919 C CA . MET A 1 108 ? -2.141 -6.430 -0.480 1.00 95.31 108 MET A CA 1
ATOM 920 C C . MET A 1 108 ? -0.859 -7.175 -0.098 1.00 95.31 108 MET A C 1
ATOM 922 O O . MET A 1 108 ? 0.223 -6.830 -0.572 1.00 95.31 108 MET A O 1
ATOM 926 N N . ARG A 1 109 ? -0.969 -8.207 0.748 1.00 94.56 109 ARG A N 1
ATOM 927 C CA . ARG A 1 109 ? 0.192 -9.000 1.174 1.00 94.56 109 ARG A CA 1
ATOM 928 C C . ARG A 1 109 ? 0.805 -9.778 0.026 1.00 94.56 109 ARG A C 1
ATOM 930 O O . ARG A 1 109 ? 2.025 -9.869 -0.021 1.00 94.56 109 ARG A O 1
ATOM 937 N N . GLU A 1 110 ? -0.011 -10.326 -0.862 1.00 94.56 110 GLU A N 1
ATOM 938 C CA . GLU A 1 110 ? 0.456 -11.049 -2.046 1.00 94.56 110 GLU A CA 1
ATOM 939 C C . GLU A 1 110 ? 1.242 -10.122 -2.972 1.00 94.56 110 GLU A C 1
ATOM 941 O O . GLU A 1 110 ? 2.408 -10.396 -3.254 1.00 94.56 110 GLU A O 1
ATOM 946 N N . LEU A 1 111 ? 0.665 -8.970 -3.335 1.00 94.88 111 LEU A N 1
ATOM 947 C CA . LEU A 1 111 ? 1.341 -7.960 -4.155 1.00 94.88 111 LEU A CA 1
ATOM 948 C C . LEU A 1 111 ? 2.652 -7.495 -3.514 1.00 94.88 111 LEU A C 1
ATOM 950 O O . LEU A 1 111 ? 3.685 -7.411 -4.174 1.00 94.88 111 LEU A O 1
ATOM 954 N N . ARG A 1 112 ? 2.627 -7.229 -2.203 1.00 92.12 112 ARG A N 1
ATOM 955 C CA . ARG A 1 112 ? 3.818 -6.849 -1.443 1.00 92.12 112 ARG A CA 1
ATOM 956 C C . ARG A 1 112 ? 4.885 -7.934 -1.515 1.00 92.12 112 ARG A C 1
ATOM 958 O O . ARG A 1 112 ? 6.032 -7.617 -1.792 1.00 92.12 112 ARG A O 1
ATOM 965 N N . ASN A 1 113 ? 4.515 -9.185 -1.242 1.00 91.06 113 ASN A N 1
ATOM 966 C CA . ASN A 1 113 ? 5.460 -10.294 -1.204 1.00 91.06 113 ASN A CA 1
ATOM 967 C C . ASN A 1 113 ? 6.183 -10.444 -2.541 1.00 91.06 113 ASN A C 1
ATOM 969 O O . ASN A 1 113 ? 7.398 -10.593 -2.517 1.00 91.06 113 ASN A O 1
ATOM 973 N N . ILE A 1 114 ? 5.466 -10.317 -3.662 1.00 91.31 114 ILE A N 1
ATOM 974 C CA . ILE A 1 114 ? 6.054 -10.353 -5.006 1.00 91.31 114 ILE A CA 1
ATOM 975 C C . ILE A 1 114 ? 7.021 -9.179 -5.212 1.00 91.31 114 ILE A C 1
ATOM 977 O O . ILE A 1 114 ? 8.152 -9.384 -5.632 1.00 91.31 114 ILE A O 1
ATOM 981 N N . LEU A 1 115 ? 6.623 -7.950 -4.856 1.00 88.81 115 LEU A N 1
ATOM 982 C CA . LEU A 1 115 ? 7.485 -6.770 -5.021 1.00 88.81 115 LEU A CA 1
ATOM 983 C C . LEU A 1 115 ? 8.722 -6.760 -4.110 1.00 88.81 115 LEU A C 1
ATOM 985 O O . LEU A 1 115 ? 9.694 -6.079 -4.421 1.00 88.81 115 LEU A O 1
ATOM 989 N N . THR A 1 116 ? 8.672 -7.436 -2.960 1.00 81.19 116 THR A N 1
ATOM 990 C CA . THR A 1 116 ? 9.777 -7.466 -1.984 1.00 81.19 116 THR A CA 1
ATOM 991 C C . THR A 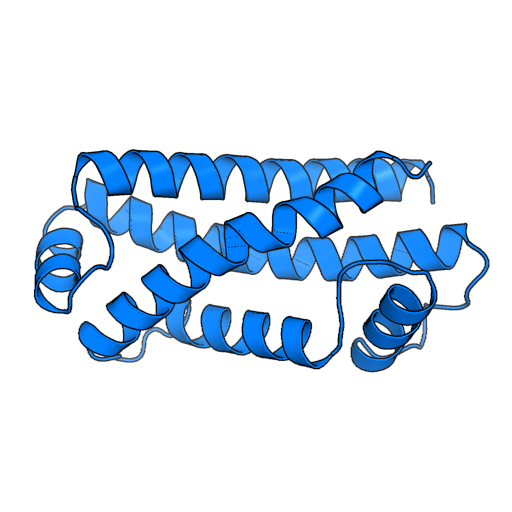1 116 ? 10.670 -8.694 -2.093 1.00 81.19 116 THR A C 1
ATOM 993 O O . THR A 1 116 ? 11.701 -8.739 -1.425 1.00 81.19 116 THR A O 1
ATOM 996 N N . HIS A 1 117 ? 10.268 -9.715 -2.850 1.00 74.88 117 HIS A N 1
ATOM 997 C CA . HIS A 1 117 ? 11.068 -10.924 -2.962 1.00 74.88 117 HIS A CA 1
ATOM 998 C C . HIS A 1 117 ? 12.280 -10.692 -3.867 1.00 74.88 117 HIS A C 1
ATOM 1000 O O . HIS A 1 117 ? 12.145 -10.255 -5.002 1.00 74.88 117 HIS A O 1
ATOM 1006 N N . GLU A 1 118 ? 13.466 -11.047 -3.367 1.00 53.22 118 GLU A N 1
ATOM 1007 C CA . GLU A 1 118 ? 14.734 -11.038 -4.117 1.00 53.22 118 GLU A CA 1
ATOM 1008 C C . GLU A 1 118 ? 14.928 -12.294 -4.991 1.00 53.22 118 GLU A C 1
ATOM 1010 O O . GLU A 1 118 ? 16.002 -12.495 -5.560 1.00 53.22 118 GLU A O 1
ATOM 1015 N N . TYR A 1 119 ? 13.925 -13.179 -5.087 1.00 48.09 119 TYR A N 1
ATOM 1016 C CA . TYR A 1 119 ? 13.989 -14.273 -6.058 1.00 48.09 119 TYR A CA 1
ATOM 1017 C C . TYR A 1 119 ? 13.943 -13.687 -7.475 1.00 48.09 119 TYR A C 1
ATOM 1019 O O . TYR A 1 119 ? 13.394 -12.600 -7.660 1.00 48.09 119 TYR A O 1
ATOM 1027 N N . PRO A 1 120 ? 14.510 -14.374 -8.482 1.00 55.00 120 PRO A N 1
ATOM 1028 C CA . PRO A 1 120 ? 14.389 -13.968 -9.875 1.00 55.00 120 PRO A CA 1
ATOM 1029 C C . PRO A 1 120 ? 12.944 -14.196 -10.342 1.00 55.00 120 PRO A C 1
ATOM 1031 O O . PRO A 1 120 ? 12.669 -15.113 -11.107 1.00 55.00 120 PRO A O 1
ATOM 1034 N N . GLU A 1 121 ? 12.006 -13.405 -9.823 1.00 64.12 121 GLU A N 1
ATOM 1035 C CA . GLU A 1 121 ? 10.675 -13.284 -10.397 1.00 64.12 121 GLU A CA 1
ATOM 1036 C C . GLU A 1 121 ? 10.849 -12.779 -11.823 1.00 64.12 121 GLU A C 1
ATOM 1038 O O . GLU A 1 121 ? 11.580 -11.810 -12.075 1.00 64.12 121 GLU A O 1
ATOM 1043 N N . GLU A 1 122 ? 10.194 -13.466 -12.754 1.00 82.44 122 GLU A N 1
ATOM 1044 C CA . GLU A 1 122 ? 10.220 -13.091 -14.158 1.00 82.44 122 GLU A CA 1
ATOM 1045 C C . GLU A 1 122 ? 9.714 -11.651 -14.294 1.00 82.44 122 GLU A C 1
ATOM 1047 O O . GLU A 1 122 ? 8.802 -11.207 -13.586 1.00 82.44 122 GLU A O 1
ATOM 1052 N N . GLU A 1 123 ? 10.328 -10.878 -15.188 1.00 90.00 123 GLU A N 1
ATOM 1053 C CA . GLU A 1 123 ? 9.956 -9.478 -15.386 1.00 90.00 123 GLU A CA 1
ATOM 1054 C C . GLU A 1 123 ? 8.467 -9.291 -15.715 1.00 90.00 123 GLU A C 1
ATOM 1056 O O . GLU A 1 123 ? 7.903 -8.242 -15.401 1.00 90.00 123 GLU A O 1
ATOM 1061 N N . GLU A 1 124 ? 7.820 -10.313 -16.276 1.00 91.81 124 GLU A N 1
ATOM 1062 C CA . GLU A 1 124 ? 6.377 -10.376 -16.496 1.00 91.81 124 GLU A CA 1
ATOM 1063 C C . GLU A 1 124 ? 5.591 -10.331 -15.175 1.00 91.81 124 GLU A C 1
ATOM 1065 O O . GLU A 1 124 ? 4.728 -9.468 -15.003 1.00 91.81 124 GLU A O 1
ATOM 1070 N N . THR A 1 125 ? 5.950 -11.162 -14.191 1.00 92.69 125 THR A N 1
ATOM 1071 C CA . THR A 1 125 ? 5.323 -11.181 -12.858 1.00 92.69 125 THR A CA 1
ATOM 1072 C C . THR A 1 125 ? 5.451 -9.829 -12.153 1.00 92.69 125 THR A C 1
ATOM 1074 O O . THR A 1 125 ? 4.494 -9.335 -11.541 1.00 92.69 125 THR A O 1
ATOM 1077 N N . ILE A 1 126 ? 6.618 -9.184 -12.264 1.00 92.81 126 ILE A N 1
ATOM 1078 C CA . ILE A 1 126 ? 6.846 -7.843 -11.706 1.00 92.81 126 ILE A CA 1
ATOM 1079 C C . ILE A 1 126 ? 5.958 -6.813 -12.415 1.00 92.81 126 ILE A C 1
ATOM 1081 O O . ILE A 1 126 ? 5.330 -5.985 -11.748 1.00 92.81 126 ILE A O 1
ATOM 1085 N N . ALA A 1 127 ? 5.869 -6.873 -13.747 1.00 95.06 127 ALA A N 1
ATOM 1086 C CA . ALA A 1 127 ? 5.044 -5.969 -14.542 1.00 95.06 127 ALA A CA 1
ATOM 1087 C C . ALA A 1 127 ? 3.566 -6.076 -14.150 1.00 95.06 127 ALA A C 1
ATOM 1089 O O . ALA A 1 127 ? 2.932 -5.072 -13.813 1.00 95.06 127 ALA A O 1
ATOM 1090 N N . GLU A 1 128 ? 3.031 -7.298 -14.113 1.00 95.31 128 GLU A N 1
ATOM 1091 C CA . GLU A 1 128 ? 1.663 -7.561 -13.678 1.00 95.31 128 GLU A CA 1
ATOM 1092 C C . GLU A 1 128 ? 1.394 -7.032 -12.271 1.00 95.31 128 GLU A C 1
ATOM 1094 O O . GLU A 1 128 ? 0.357 -6.414 -12.014 1.00 95.31 128 GLU A O 1
ATOM 1099 N N . THR A 1 129 ? 2.327 -7.266 -11.352 1.00 95.62 129 THR A N 1
ATOM 1100 C CA . THR A 1 129 ? 2.189 -6.853 -9.957 1.00 95.62 129 THR A CA 1
ATOM 1101 C C . THR A 1 129 ? 2.191 -5.336 -9.830 1.00 95.62 129 THR A C 1
ATOM 1103 O O . THR A 1 129 ? 1.332 -4.787 -9.145 1.00 95.62 129 THR A O 1
ATOM 1106 N N . LEU A 1 130 ? 3.080 -4.628 -10.530 1.00 95.88 130 LEU A N 1
ATOM 1107 C CA . LEU A 1 130 ? 3.097 -3.162 -10.543 1.00 95.88 130 LEU A CA 1
ATOM 1108 C C . LEU A 1 130 ? 1.821 -2.574 -11.151 1.00 95.88 130 LEU A C 1
ATOM 1110 O O . LEU A 1 130 ? 1.290 -1.594 -10.624 1.00 95.88 130 LEU A O 1
ATOM 1114 N N . ASN A 1 131 ? 1.292 -3.191 -12.211 1.00 96.88 131 ASN A N 1
ATOM 1115 C CA . ASN A 1 131 ? 0.012 -2.802 -12.800 1.00 96.88 131 ASN A CA 1
ATOM 1116 C C . ASN A 1 131 ? -1.133 -2.951 -11.784 1.00 96.88 131 ASN A C 1
ATOM 1118 O O . ASN A 1 131 ? -1.920 -2.018 -11.604 1.00 96.88 131 ASN A O 1
ATOM 1122 N N . LYS A 1 132 ? -1.185 -4.082 -11.066 1.00 97.12 132 LYS A N 1
ATOM 1123 C CA . LYS A 1 132 ? -2.167 -4.337 -9.998 1.00 97.12 132 LYS A CA 1
ATOM 1124 C C . LYS A 1 132 ? -2.010 -3.342 -8.845 1.00 97.12 132 LYS A C 1
ATOM 1126 O O . LYS A 1 132 ? -2.995 -2.735 -8.435 1.00 97.12 132 LYS A O 1
ATOM 1131 N N . VAL A 1 133 ? -0.787 -3.101 -8.365 1.00 96.62 133 VAL A N 1
ATOM 1132 C CA . VAL A 1 133 ? -0.512 -2.138 -7.282 1.00 96.62 133 VAL A CA 1
ATOM 1133 C C . VAL A 1 133 ? -0.926 -0.725 -7.674 1.00 96.62 133 VAL A C 1
ATOM 1135 O O . VAL A 1 133 ? -1.485 -0.017 -6.839 1.00 96.62 133 VAL A O 1
ATOM 1138 N N . LYS A 1 134 ? -0.707 -0.302 -8.923 1.00 95.69 134 LYS A N 1
ATOM 1139 C CA . LYS A 1 134 ? -1.141 1.020 -9.391 1.00 95.69 134 LYS A CA 1
ATOM 1140 C C . LYS A 1 134 ? -2.659 1.184 -9.291 1.00 95.69 134 LYS A C 1
ATOM 1142 O O . LYS A 1 134 ? -3.121 2.161 -8.706 1.00 95.69 134 LYS A O 1
ATOM 1147 N N . VAL A 1 135 ? -3.420 0.237 -9.845 1.00 94.62 135 VAL A N 1
ATOM 1148 C CA . VAL A 1 135 ? -4.894 0.261 -9.797 1.00 94.62 135 VAL A CA 1
ATOM 1149 C C . VAL A 1 135 ? -5.367 0.243 -8.347 1.00 94.62 135 VAL A C 1
ATOM 1151 O O . VAL A 1 135 ? -6.126 1.110 -7.921 1.00 94.62 135 VAL A O 1
ATOM 1154 N N . PHE A 1 136 ? -4.823 -0.682 -7.564 1.00 93.62 136 PHE A N 1
ATOM 1155 C CA . PHE A 1 136 ? -5.203 -0.871 -6.175 1.00 93.62 136 PHE A CA 1
ATOM 1156 C C . PHE A 1 136 ? -4.850 0.333 -5.284 1.00 93.62 136 PHE A C 1
ATOM 1158 O O . PHE A 1 136 ? -5.581 0.670 -4.357 1.00 93.62 136 PHE A O 1
ATOM 1165 N N . THR A 1 137 ? -3.764 1.054 -5.585 1.00 91.69 137 THR A N 1
ATOM 1166 C CA . THR A 1 137 ? -3.423 2.303 -4.886 1.00 91.69 137 THR A CA 1
ATOM 1167 C C . THR A 1 137 ? -4.537 3.338 -5.043 1.00 91.69 137 THR A C 1
ATOM 1169 O O . THR A 1 137 ? -4.889 3.988 -4.065 1.00 91.69 137 THR A O 1
ATOM 1172 N N . ALA A 1 138 ? -5.153 3.457 -6.222 1.00 87.69 138 ALA A N 1
ATOM 1173 C CA . ALA A 1 138 ? -6.281 4.369 -6.411 1.00 87.69 138 ALA A CA 1
ATOM 1174 C C . ALA A 1 138 ? -7.517 3.950 -5.589 1.00 87.69 138 ALA A C 1
ATOM 1176 O O . ALA A 1 138 ? -8.210 4.807 -5.042 1.00 87.69 138 ALA A O 1
ATOM 1177 N N . GLU A 1 139 ? -7.768 2.647 -5.447 1.00 89.31 139 GLU A N 1
ATOM 1178 C CA . GLU A 1 139 ? -8.876 2.111 -4.640 1.00 89.31 139 GLU A CA 1
ATOM 1179 C C . GLU A 1 139 ? -8.691 2.391 -3.139 1.00 89.31 139 GLU A C 1
ATOM 1181 O O . GLU A 1 139 ? -9.645 2.745 -2.441 1.00 89.31 139 GLU A O 1
ATOM 1186 N N . LEU A 1 140 ? -7.447 2.340 -2.644 1.00 91.19 140 LEU A N 1
ATOM 1187 C CA . LEU A 1 140 ? -7.113 2.667 -1.252 1.00 91.19 140 LEU A CA 1
ATOM 1188 C C . LEU A 1 140 ? -7.436 4.116 -0.869 1.00 91.19 140 LEU A C 1
ATOM 1190 O O . LEU A 1 140 ? -7.558 4.414 0.322 1.00 91.19 140 LEU A O 1
ATOM 1194 N N . ASN A 1 141 ? -7.608 5.018 -1.839 1.00 92.06 141 ASN A N 1
ATOM 1195 C CA . ASN A 1 141 ? -7.974 6.404 -1.566 1.00 92.06 141 ASN A CA 1
ATOM 1196 C C . ASN A 1 141 ? -9.295 6.513 -0.787 1.00 92.06 141 ASN A C 1
ATOM 1198 O O . ASN A 1 141 ? -9.432 7.396 0.063 1.00 92.06 141 ASN A O 1
ATOM 1202 N N . LEU A 1 142 ? -10.253 5.608 -1.031 1.00 93.31 142 LEU A N 1
ATOM 1203 C CA . LEU A 1 142 ? -11.533 5.614 -0.322 1.00 93.31 142 LEU A CA 1
ATOM 1204 C C . LEU A 1 142 ? -11.342 5.290 1.164 1.00 93.31 142 LEU A C 1
ATOM 1206 O O . LEU A 1 142 ? -11.751 6.076 2.019 1.00 93.31 142 LEU A O 1
ATOM 1210 N N . LEU A 1 143 ? -10.629 4.202 1.471 1.00 94.50 143 LEU A N 1
ATOM 1211 C CA . LEU A 1 143 ? -10.275 3.832 2.844 1.00 94.50 143 LEU A CA 1
ATOM 1212 C C . LEU A 1 143 ? -9.500 4.954 3.547 1.00 94.50 143 LEU A C 1
ATOM 1214 O O . LEU A 1 143 ? -9.794 5.316 4.685 1.00 94.50 143 LEU A O 1
ATOM 1218 N N . ILE A 1 144 ? -8.507 5.527 2.866 1.00 94.00 144 ILE A N 1
ATOM 1219 C CA . ILE A 1 144 ? -7.684 6.606 3.416 1.00 94.00 144 ILE A CA 1
ATOM 1220 C C . ILE A 1 144 ? -8.528 7.849 3.705 1.00 94.00 144 ILE A C 1
ATOM 1222 O O . ILE A 1 144 ? -8.303 8.511 4.716 1.00 94.00 144 ILE A O 1
ATOM 1226 N N . SER A 1 145 ? -9.494 8.172 2.846 1.00 94.00 145 SER A N 1
ATOM 1227 C CA . SER A 1 145 ? -10.400 9.303 3.051 1.00 94.00 145 SER A CA 1
ATOM 1228 C C . SER A 1 145 ? -11.301 9.087 4.266 1.00 94.00 145 SER A C 1
ATOM 1230 O O . SER A 1 145 ? -11.362 9.967 5.121 1.00 94.00 145 SER A O 1
ATOM 1232 N N . GLN A 1 146 ? -11.875 7.891 4.430 1.00 93.94 146 GLN A N 1
ATOM 1233 C CA . GLN A 1 146 ? -12.656 7.545 5.626 1.00 93.94 146 GLN A CA 1
ATOM 1234 C C . GLN A 1 146 ? -11.830 7.685 6.914 1.00 93.94 146 GLN A C 1
ATOM 1236 O O . GLN A 1 146 ? -12.298 8.235 7.905 1.00 93.94 146 GLN A O 1
ATOM 1241 N N . LEU A 1 147 ? -10.564 7.258 6.896 1.00 91.12 147 LEU A N 1
ATOM 1242 C CA . LEU A 1 147 ? -9.670 7.373 8.054 1.00 91.12 147 LEU A CA 1
ATOM 1243 C C . LEU A 1 147 ? -9.228 8.824 8.342 1.00 91.12 147 LEU A C 1
ATOM 1245 O O . LEU A 1 147 ? -8.827 9.126 9.465 1.00 91.12 147 LEU A O 1
ATOM 1249 N N . LYS A 1 148 ? -9.297 9.744 7.371 1.00 90.69 148 LYS A N 1
ATOM 1250 C CA . LYS A 1 148 ? -9.011 11.176 7.594 1.00 90.69 148 LYS A CA 1
ATOM 1251 C C . LYS A 1 148 ? -10.149 11.910 8.297 1.00 90.69 148 LYS A C 1
ATOM 1253 O O . LYS A 1 148 ? -9.879 12.848 9.042 1.00 90.69 148 LYS A O 1
ATOM 1258 N N . GLU A 1 149 ? -11.390 11.530 8.011 1.00 84.12 149 GLU A N 1
ATOM 1259 C CA . GLU A 1 149 ? -12.592 12.193 8.536 1.00 84.12 149 GLU A CA 1
ATOM 1260 C C . GLU A 1 149 ? -12.870 11.842 10.006 1.00 84.12 149 GLU A C 1
ATOM 1262 O O . GLU A 1 149 ? -13.691 12.480 10.663 1.00 84.12 149 GLU A O 1
ATOM 1267 N N . GLU A 1 150 ? -12.152 10.856 10.539 1.00 69.50 150 GLU A N 1
ATOM 1268 C CA . GLU A 1 150 ? -12.398 10.279 11.854 1.00 69.50 150 GLU A CA 1
ATOM 1269 C C . GLU A 1 150 ? -11.407 10.807 12.924 1.00 69.50 150 GLU A C 1
ATOM 1271 O O . GLU A 1 150 ? -10.206 10.911 12.652 1.00 69.50 150 GLU A O 1
ATOM 1276 N N . PRO A 1 151 ? -11.883 11.169 14.136 1.00 55.78 151 PRO A N 1
ATOM 1277 C CA . PRO A 1 151 ? -11.115 11.905 15.154 1.00 55.78 151 PRO A CA 1
ATOM 1278 C C . PRO A 1 151 ? -10.216 11.081 16.096 1.00 55.78 151 PRO A C 1
ATOM 1280 O O . PRO A 1 151 ? -10.577 9.943 16.471 1.00 55.78 151 PRO A O 1
#

Sequence (151 aa):
MKEKYKQFLKEVLRHYEILEKTFRELEKLKSFPLSEKDIKELKETLHTLSLLDTIAYRFSKLQEGIGKLLRIYLTLKGEETEELFMKDIINLAEKRGLFINWETWVFMRELRNILTHEYPEEEETIAETLNKVKVFTAELNLLISQLKEEP

InterPro domains:
  IPR010235 Probable ribonuclease HepT [PF08780] (55-148)

Radius of gyration: 16.49 Å; chains: 1; bounding box: 38×26×44 Å

Organism: NCBI:txid1295609

Foldseek 3Di:
DVVVLVVLLVQLVVLLVQLVVLVVVVCVVDPPLDALVNLVVLVPDPVSVVSLVSNLVSLVSNLVSVLVNLLVLVVVVVDDRPPDDSQVSQVVCVVVVAPGHPVLSVLSVVLSCQSPDPPPDRSRSSSVSVNVSVVVSVVCVRNSVVSVVGD

pLDDT: mean 93.1, std 8.05, range [48.09, 98.31]